Protein AF-A0A976Q326-F1 (afdb_monomer_lite)

Radius of gyration: 17.21 Å; chains: 1; bounding box: 44×24×41 Å

pLDDT: mean 93.47, std 3.51, range [69.62, 96.81]

Sequence (88 aa):
MAIHRTDVDVWDVINAAATKPFGFLPLCPGPGLGGHCIPIDPFYLVWQARAVGCDTRFVELEGEINRSMPGYVVRRVGEARNDDGKSL

Structure (mmCIF, N/CA/C/O backbone):
data_AF-A0A976Q326-F1
#
_entry.id   AF-A0A976Q326-F1
#
loop_
_atom_site.group_PDB
_atom_site.id
_atom_site.type_symbol
_atom_site.label_atom_id
_atom_site.label_alt_id
_atom_site.label_comp_id
_atom_site.label_asym_id
_atom_site.label_entity_id
_atom_site.label_seq_id
_atom_site.pdbx_PDB_ins_code
_atom_site.Cartn_x
_atom_site.Cartn_y
_atom_site.Cartn_z
_atom_site.occupancy
_atom_site.B_iso_or_equiv
_atom_site.auth_seq_id
_atom_site.auth_comp_id
_atom_site.auth_asym_id
_atom_site.auth_atom_id
_atom_site.pdbx_PDB_model_num
ATOM 1 N N . MET A 1 1 ? -6.267 -3.345 3.206 1.00 84.06 1 MET A N 1
ATOM 2 C CA . MET A 1 1 ? -7.574 -3.839 2.704 1.00 84.06 1 MET A CA 1
ATOM 3 C C . MET A 1 1 ? -7.913 -5.237 3.216 1.00 84.06 1 MET A C 1
ATOM 5 O O . MET A 1 1 ? -8.902 -5.361 3.921 1.00 84.06 1 MET A O 1
ATOM 9 N N . ALA A 1 2 ? -7.121 -6.274 2.915 1.00 90.25 2 ALA A N 1
ATOM 10 C CA . ALA A 1 2 ? -7.450 -7.661 3.282 1.00 90.25 2 ALA A CA 1
ATOM 11 C C . ALA A 1 2 ? -7.631 -7.895 4.797 1.00 90.25 2 ALA A C 1
ATOM 13 O O . ALA A 1 2 ? -8.597 -8.538 5.194 1.00 90.25 2 ALA A O 1
ATOM 14 N N . ILE A 1 3 ? -6.764 -7.305 5.629 1.00 91.06 3 ILE A N 1
ATOM 15 C CA . ILE A 1 3 ? -6.789 -7.461 7.096 1.00 91.06 3 ILE A CA 1
ATOM 16 C C . ILE A 1 3 ? -8.111 -6.987 7.726 1.00 91.06 3 ILE A C 1
ATOM 18 O O . ILE A 1 3 ? -8.558 -7.565 8.705 1.00 91.06 3 ILE A O 1
ATOM 22 N N . HIS A 1 4 ? -8.821 -6.026 7.124 1.00 91.00 4 HIS A N 1
ATOM 23 C CA . HIS A 1 4 ? -10.128 -5.588 7.641 1.00 91.00 4 HIS A CA 1
ATOM 24 C C . HIS A 1 4 ? -11.232 -6.650 7.536 1.00 91.00 4 HIS A C 1
ATOM 26 O O . HIS A 1 4 ? -12.317 -6.450 8.068 1.00 91.00 4 HIS A O 1
ATOM 32 N N . ARG A 1 5 ? -10.989 -7.752 6.819 1.00 91.31 5 ARG A N 1
ATOM 33 C CA . ARG A 1 5 ? -11.904 -8.900 6.724 1.00 91.31 5 ARG A CA 1
ATOM 34 C C . ARG A 1 5 ? -11.564 -9.994 7.743 1.00 91.31 5 ARG A C 1
ATOM 36 O O . ARG A 1 5 ? -12.097 -11.093 7.649 1.00 91.31 5 ARG A O 1
ATOM 43 N N . THR A 1 6 ? -10.637 -9.713 8.652 1.00 94.56 6 THR A N 1
ATOM 44 C CA . THR A 1 6 ? -10.112 -10.635 9.662 1.00 94.56 6 THR A CA 1
ATOM 45 C C . THR A 1 6 ? -10.113 -9.955 11.028 1.00 94.56 6 THR A C 1
ATOM 47 O O . THR A 1 6 ? -10.228 -8.735 11.098 1.00 94.56 6 THR A O 1
ATOM 50 N N . ASP A 1 7 ? -9.932 -10.730 12.093 1.00 94.00 7 ASP A N 1
ATOM 51 C CA . ASP A 1 7 ? -9.841 -10.237 13.477 1.00 94.00 7 ASP A CA 1
ATOM 52 C C . ASP A 1 7 ? -8.393 -9.883 13.884 1.00 94.00 7 ASP A C 1
ATOM 54 O O . ASP A 1 7 ? -7.943 -10.160 14.989 1.00 94.00 7 ASP A O 1
ATOM 58 N N . VAL A 1 8 ? -7.604 -9.353 12.944 1.00 95.38 8 VAL A N 1
ATOM 59 C CA . VAL A 1 8 ? -6.168 -9.083 13.130 1.00 95.38 8 VAL A CA 1
ATOM 60 C C . VAL A 1 8 ? -5.909 -7.581 13.092 1.00 95.38 8 VAL A C 1
ATOM 62 O O . VAL A 1 8 ? -6.386 -6.896 12.186 1.00 95.38 8 VAL A O 1
ATOM 65 N N . ASP A 1 9 ? -5.092 -7.077 14.021 1.00 94.44 9 ASP A N 1
ATOM 66 C CA . ASP A 1 9 ? -4.586 -5.704 13.969 1.00 94.44 9 ASP A CA 1
ATOM 67 C C . ASP A 1 9 ? -3.328 -5.617 13.090 1.00 94.44 9 ASP A C 1
ATOM 69 O O . ASP A 1 9 ? -2.308 -6.266 13.329 1.00 94.44 9 ASP A O 1
ATOM 73 N N . VAL A 1 10 ? -3.392 -4.779 12.053 1.00 94.69 10 VAL A N 1
ATOM 74 C CA . VAL A 1 10 ? -2.262 -4.517 11.154 1.00 94.69 10 VAL A CA 1
ATOM 75 C C . VAL A 1 10 ? -1.073 -3.890 11.884 1.00 94.69 10 VAL A C 1
ATOM 77 O O . VAL A 1 10 ? 0.070 -4.150 11.507 1.00 94.69 10 VAL A O 1
ATOM 80 N N . TRP A 1 11 ? -1.314 -3.092 12.925 1.00 94.94 11 TRP A N 1
ATOM 81 C CA . TRP A 1 11 ? -0.251 -2.430 13.677 1.00 94.94 11 TRP A CA 1
ATOM 82 C C . TRP A 1 11 ? 0.563 -3.433 14.484 1.00 94.94 11 TRP A C 1
ATOM 84 O O . TRP A 1 11 ? 1.791 -3.396 14.429 1.00 94.94 11 TRP A O 1
ATOM 94 N N . ASP A 1 12 ? -0.099 -4.386 15.137 1.00 95.56 12 ASP A N 1
ATOM 95 C CA . ASP A 1 12 ? 0.571 -5.470 15.857 1.00 95.56 12 ASP A CA 1
ATOM 96 C C . ASP A 1 12 ? 1.399 -6.345 14.916 1.00 95.56 12 ASP A C 1
ATOM 98 O O . ASP A 1 12 ? 2.542 -6.681 15.227 1.00 95.56 12 ASP A O 1
ATOM 102 N N . VAL A 1 13 ? 0.873 -6.652 13.725 1.00 94.81 13 VAL A N 1
ATOM 103 C CA . VAL A 1 13 ? 1.608 -7.405 12.696 1.00 94.81 13 VAL A CA 1
ATOM 104 C C . VAL A 1 13 ? 2.881 -6.667 12.275 1.00 94.81 13 VAL A C 1
ATOM 106 O O . VAL A 1 13 ? 3.949 -7.280 12.204 1.00 94.81 13 VAL A O 1
ATOM 109 N N . ILE A 1 14 ? 2.793 -5.359 12.010 1.00 95.38 14 ILE A N 1
ATOM 110 C CA . ILE A 1 14 ? 3.948 -4.538 11.618 1.00 95.38 14 ILE A CA 1
ATOM 111 C C . ILE A 1 14 ? 4.957 -4.446 12.761 1.00 95.38 14 ILE A C 1
ATOM 113 O O . ILE A 1 14 ? 6.147 -4.648 12.528 1.00 95.38 14 ILE A O 1
ATOM 117 N N . ASN A 1 15 ? 4.497 -4.192 13.987 1.00 95.25 15 ASN A N 1
ATOM 118 C CA . ASN A 1 15 ? 5.353 -4.079 15.166 1.00 95.25 15 ASN A CA 1
ATOM 119 C C . ASN A 1 15 ? 6.088 -5.394 15.446 1.00 95.25 15 ASN A C 1
ATOM 121 O O . ASN A 1 15 ? 7.301 -5.392 15.649 1.00 95.25 15 ASN A O 1
ATOM 125 N N . ALA A 1 16 ? 5.384 -6.526 15.386 1.00 95.62 16 ALA A N 1
ATOM 126 C CA . ALA A 1 16 ? 5.985 -7.844 15.538 1.00 95.62 16 ALA A CA 1
ATOM 127 C C . ALA A 1 16 ? 7.003 -8.129 14.425 1.00 95.62 16 ALA A C 1
ATOM 129 O O . ALA A 1 16 ? 8.114 -8.579 14.707 1.00 95.62 16 ALA A O 1
ATOM 130 N N . ALA A 1 17 ? 6.674 -7.830 13.165 1.00 95.62 17 ALA A N 1
ATOM 131 C CA . ALA A 1 17 ? 7.596 -8.012 12.046 1.00 95.62 17 ALA A CA 1
ATOM 132 C C . ALA A 1 17 ? 8.841 -7.109 12.147 1.00 95.62 17 ALA A C 1
ATOM 134 O O . ALA A 1 17 ? 9.940 -7.556 11.811 1.00 95.62 17 ALA A O 1
ATOM 135 N N . ALA A 1 18 ? 8.691 -5.890 12.676 1.00 95.69 18 ALA A N 1
ATOM 136 C CA . ALA A 1 18 ? 9.773 -4.929 12.892 1.00 95.69 18 ALA A CA 1
ATOM 137 C C . ALA A 1 18 ? 10.802 -5.363 13.944 1.00 95.69 18 ALA A C 1
ATOM 139 O O . ALA A 1 18 ? 11.909 -4.833 13.961 1.00 95.69 18 ALA A O 1
ATOM 140 N N . THR A 1 19 ? 10.491 -6.358 14.781 1.00 95.88 19 THR A N 1
ATOM 141 C CA . THR A 1 19 ? 11.468 -6.933 15.725 1.00 95.88 19 THR A CA 1
ATOM 142 C C . THR A 1 19 ? 12.571 -7.747 15.047 1.00 95.88 19 THR A C 1
ATOM 144 O O . THR A 1 19 ? 13.587 -8.054 15.675 1.00 95.88 19 THR A O 1
ATOM 147 N N . LYS A 1 20 ? 12.404 -8.115 13.770 1.00 95.12 20 LYS A N 1
ATOM 148 C CA . LYS A 1 20 ? 13.419 -8.876 13.040 1.00 95.12 20 LYS A CA 1
ATOM 149 C C . LYS A 1 20 ? 14.650 -7.999 12.789 1.00 95.12 20 LYS A C 1
ATOM 151 O O . LYS A 1 20 ? 14.512 -6.922 12.214 1.00 95.12 20 LYS A O 1
ATOM 156 N N . PRO A 1 21 ? 15.868 -8.477 13.103 1.00 91.12 21 PRO A N 1
ATOM 157 C CA . PRO A 1 21 ? 17.085 -7.691 12.903 1.00 91.12 21 PRO A CA 1
ATOM 158 C C . PRO A 1 21 ? 17.494 -7.555 11.425 1.00 91.12 21 PRO A C 1
ATOM 160 O O . PRO A 1 21 ? 18.514 -6.941 11.124 1.00 91.12 21 PRO A O 1
ATOM 163 N N . PHE A 1 22 ? 16.742 -8.147 10.492 1.00 93.06 22 PHE A N 1
ATOM 164 C CA . PHE A 1 22 ? 17.016 -8.117 9.059 1.00 93.06 22 PHE A CA 1
ATOM 165 C C . PHE A 1 22 ? 15.739 -8.321 8.240 1.00 93.06 22 PHE A C 1
ATOM 167 O O . PHE A 1 22 ? 14.750 -8.883 8.714 1.00 93.06 22 PHE A O 1
ATOM 174 N N . GLY A 1 23 ? 15.796 -7.926 6.966 1.00 90.25 23 GLY A N 1
ATOM 175 C CA . GLY A 1 23 ? 14.803 -8.306 5.958 1.00 90.25 23 GLY A CA 1
ATOM 176 C C . GLY A 1 23 ? 13.417 -7.683 6.130 1.00 90.25 23 GLY A C 1
ATOM 177 O O . GLY A 1 23 ? 12.487 -8.105 5.449 1.00 90.25 23 GLY A O 1
ATOM 178 N N . PHE A 1 24 ? 13.263 -6.697 7.015 1.00 94.62 24 PHE A N 1
ATOM 179 C CA . PHE A 1 24 ? 12.010 -5.976 7.190 1.00 94.62 24 PHE A CA 1
ATOM 180 C C . PHE A 1 24 ? 12.272 -4.489 7.422 1.00 94.62 24 PHE A C 1
ATOM 182 O O . PHE A 1 24 ? 12.921 -4.104 8.391 1.00 94.62 24 PHE A O 1
ATOM 189 N N . LEU A 1 25 ? 11.752 -3.660 6.520 1.00 93.56 25 LEU A N 1
ATOM 190 C CA . LEU A 1 25 ? 11.667 -2.216 6.697 1.00 93.56 25 LEU A CA 1
ATOM 191 C C . LEU A 1 25 ? 10.198 -1.888 7.000 1.00 93.56 25 LEU A C 1
ATOM 193 O O . LEU A 1 25 ? 9.353 -2.149 6.139 1.00 93.56 25 LEU A O 1
ATOM 197 N N . PRO A 1 26 ? 9.861 -1.360 8.189 1.00 90.81 26 PRO A N 1
ATOM 198 C CA . PRO A 1 26 ? 8.478 -1.052 8.524 1.00 90.81 26 PRO A CA 1
ATOM 199 C C . PRO A 1 26 ? 7.938 0.065 7.624 1.00 90.81 26 PRO A C 1
ATOM 201 O O . PRO A 1 26 ? 8.456 1.180 7.610 1.00 90.81 26 PRO A O 1
ATOM 204 N N . LEU A 1 27 ? 6.869 -0.248 6.891 1.00 90.62 27 LEU A N 1
ATOM 205 C CA . LEU A 1 27 ? 6.071 0.701 6.120 1.00 90.62 27 LEU A CA 1
ATOM 206 C C . LEU A 1 27 ? 4.653 0.703 6.690 1.00 90.62 27 LEU A C 1
ATOM 208 O O . LEU A 1 27 ? 4.004 -0.341 6.768 1.00 90.62 27 LEU A O 1
ATOM 212 N N . CYS A 1 28 ? 4.180 1.875 7.104 1.00 92.06 28 CYS A N 1
ATOM 213 C CA . CYS A 1 28 ? 2.873 2.011 7.732 1.00 92.06 28 CYS A CA 1
ATOM 214 C C . CYS A 1 28 ? 1.770 2.196 6.677 1.00 92.06 28 CYS A C 1
ATOM 216 O O . CYS A 1 28 ? 1.947 2.990 5.748 1.00 92.06 28 CYS A O 1
ATOM 218 N N . PRO A 1 29 ? 0.617 1.515 6.813 1.00 93.69 29 PRO A N 1
ATOM 219 C CA . PRO A 1 29 ? -0.516 1.719 5.924 1.00 93.69 29 PRO A CA 1
ATOM 220 C C . PRO A 1 29 ? -1.056 3.145 6.064 1.00 93.69 29 PRO A C 1
ATOM 222 O O . PRO A 1 29 ? -1.079 3.722 7.150 1.00 93.69 29 PRO A O 1
ATOM 225 N N . GLY A 1 30 ? -1.537 3.699 4.955 1.00 92.81 30 GLY A N 1
ATOM 226 C CA . GLY A 1 30 ? -2.078 5.052 4.897 1.00 92.81 30 GLY A CA 1
ATOM 227 C C . GLY A 1 30 ? -3.170 5.196 3.838 1.00 92.81 30 GLY A C 1
ATOM 228 O O . GLY A 1 30 ? -3.529 4.218 3.177 1.00 92.81 30 GLY A O 1
ATOM 229 N N . PRO A 1 31 ? -3.712 6.412 3.655 1.00 93.75 31 PRO A N 1
ATOM 230 C CA . PRO A 1 31 ? -4.786 6.671 2.699 1.00 93.75 31 PRO A CA 1
ATOM 231 C C . PRO A 1 31 ? -4.339 6.636 1.236 1.00 93.75 31 PRO A C 1
ATOM 233 O O . PRO A 1 31 ? -5.176 6.732 0.349 1.00 93.75 31 PRO A O 1
ATOM 236 N N . GLY A 1 32 ? -3.045 6.498 0.970 1.00 91.69 32 GLY A N 1
ATOM 237 C CA . GLY A 1 32 ? -2.466 6.479 -0.364 1.00 91.69 32 GLY A CA 1
ATOM 238 C C . GLY A 1 32 ? -1.081 7.111 -0.353 1.00 91.69 32 GLY A C 1
ATOM 239 O O . GLY A 1 32 ? -0.522 7.395 0.708 1.00 91.69 32 GLY A O 1
ATOM 240 N N . LEU A 1 33 ? -0.541 7.337 -1.546 1.00 91.62 33 LEU A N 1
ATOM 241 C CA . LEU A 1 33 ? 0.752 7.987 -1.733 1.00 91.62 33 LEU A CA 1
ATOM 242 C C . LEU A 1 33 ? 0.592 9.508 -1.818 1.00 91.62 33 LEU A C 1
ATOM 244 O O . LEU A 1 33 ? -0.332 10.010 -2.456 1.00 91.62 33 LEU A O 1
ATOM 248 N N . GLY A 1 34 ? 1.528 10.230 -1.205 1.00 88.88 34 GLY A N 1
ATOM 249 C CA . GLY A 1 34 ? 1.700 11.674 -1.362 1.00 88.88 34 GLY A CA 1
ATOM 250 C C . GLY A 1 34 ? 3.065 12.018 -1.963 1.00 88.88 34 GLY A C 1
ATOM 251 O O . GLY A 1 34 ? 3.895 11.138 -2.196 1.00 88.88 34 GLY A O 1
ATOM 252 N N . GLY A 1 35 ? 3.310 13.313 -2.184 1.00 90.94 35 GLY A N 1
ATOM 253 C CA . GLY A 1 35 ? 4.557 13.803 -2.782 1.00 90.94 35 GLY A CA 1
ATOM 254 C C . GLY A 1 35 ? 4.698 13.455 -4.269 1.00 90.94 35 GLY A C 1
ATOM 255 O O . GLY A 1 35 ? 3.781 12.911 -4.878 1.00 90.94 35 GLY A O 1
ATOM 256 N N . HIS A 1 36 ? 5.842 13.797 -4.868 1.00 89.31 36 HIS A N 1
ATOM 257 C CA . HIS A 1 36 ? 6.081 13.575 -6.301 1.00 89.31 36 HIS A CA 1
ATOM 258 C C . HIS A 1 36 ? 6.932 12.331 -6.591 1.00 89.31 36 HIS A C 1
ATOM 260 O O . HIS A 1 36 ? 6.711 11.687 -7.610 1.00 89.31 36 HIS A O 1
ATOM 266 N N . CYS A 1 37 ? 7.861 11.959 -5.702 1.00 89.44 37 CYS A N 1
ATOM 267 C CA . CYS A 1 37 ? 8.856 10.929 -6.011 1.00 89.44 37 CYS A CA 1
ATOM 268 C C . CYS A 1 37 ? 8.216 9.561 -6.280 1.00 89.44 37 CYS A C 1
ATOM 270 O O . CYS A 1 37 ? 8.438 8.954 -7.317 1.00 89.44 37 CYS A O 1
ATOM 272 N N . ILE A 1 38 ? 7.359 9.081 -5.373 1.00 90.50 38 ILE A N 1
ATOM 273 C CA . ILE A 1 38 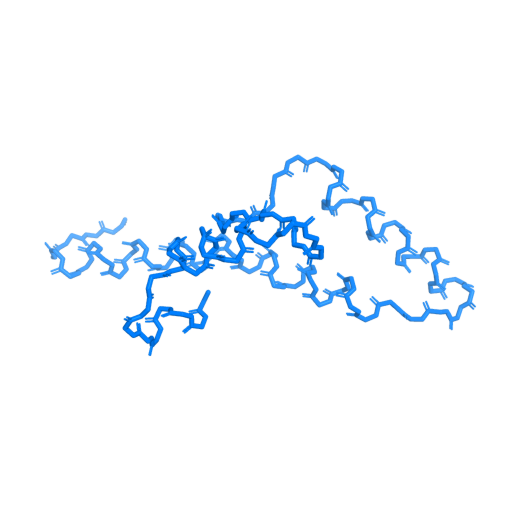? 6.753 7.742 -5.494 1.00 90.50 38 ILE A CA 1
ATOM 274 C C . ILE A 1 38 ? 5.697 7.682 -6.615 1.00 90.50 38 ILE A C 1
ATOM 276 O O . ILE A 1 38 ? 5.659 6.689 -7.340 1.00 90.50 38 ILE A O 1
ATOM 280 N N . PRO A 1 39 ? 4.848 8.709 -6.822 1.00 88.56 39 PRO A N 1
ATOM 281 C CA . PRO A 1 39 ? 3.861 8.659 -7.901 1.00 88.56 39 PRO A CA 1
ATOM 282 C C . PRO A 1 39 ? 4.421 8.872 -9.312 1.00 88.56 39 PRO A C 1
ATOM 284 O O . PRO A 1 39 ? 3.720 8.544 -10.269 1.00 88.56 39 PRO A O 1
ATOM 287 N N . ILE A 1 40 ? 5.627 9.437 -9.462 1.00 91.94 40 ILE A N 1
ATOM 288 C CA . ILE A 1 40 ? 6.197 9.807 -10.770 1.00 91.94 40 ILE A CA 1
ATOM 289 C C . ILE A 1 40 ? 7.404 8.940 -11.120 1.00 91.94 40 ILE A C 1
ATOM 291 O O . ILE A 1 40 ? 7.411 8.312 -12.180 1.00 91.94 40 ILE A O 1
ATOM 295 N N . ASP A 1 41 ? 8.406 8.873 -10.245 1.00 94.69 41 ASP A N 1
ATOM 296 C CA . ASP A 1 41 ? 9.721 8.328 -10.593 1.00 94.69 41 ASP A CA 1
ATOM 297 C C . ASP A 1 41 ? 9.658 6.840 -11.000 1.00 94.69 41 ASP A C 1
ATOM 299 O O . ASP A 1 41 ? 10.218 6.485 -12.042 1.00 94.69 41 ASP A O 1
ATOM 303 N N . PRO A 1 42 ? 8.917 5.954 -10.296 1.00 94.00 42 PRO A N 1
ATOM 304 C CA . PRO A 1 42 ? 8.760 4.565 -10.725 1.00 94.00 42 PRO A CA 1
ATOM 305 C C . PRO A 1 42 ? 8.069 4.436 -12.087 1.00 94.00 42 PRO A C 1
ATOM 307 O O . PRO A 1 42 ? 8.441 3.579 -12.883 1.00 94.00 42 PRO A O 1
ATOM 310 N N . PHE A 1 43 ? 7.094 5.298 -12.393 1.00 93.94 43 PHE A N 1
ATOM 311 C CA . PHE A 1 43 ? 6.376 5.256 -13.673 1.00 93.94 43 PHE A CA 1
ATOM 312 C C . PHE A 1 43 ? 7.206 5.793 -14.831 1.00 93.94 43 PHE A C 1
ATOM 314 O O . PHE A 1 43 ? 7.061 5.318 -15.957 1.00 93.94 43 PHE A O 1
ATOM 321 N N . TYR A 1 44 ? 8.105 6.735 -14.561 1.00 94.88 44 TYR A N 1
ATOM 322 C CA . TYR A 1 44 ? 9.103 7.146 -15.537 1.00 94.88 44 TYR A CA 1
ATOM 323 C C . TYR A 1 44 ? 10.013 5.968 -15.920 1.00 94.88 44 TYR A C 1
ATOM 325 O O . TYR A 1 44 ? 10.237 5.713 -17.104 1.00 94.88 44 TYR A O 1
ATOM 333 N N . LEU A 1 45 ? 10.459 5.181 -14.935 1.00 94.56 45 LEU A N 1
ATOM 334 C CA . LEU A 1 45 ? 11.248 3.974 -15.191 1.00 94.56 45 LEU A CA 1
ATOM 335 C C . LEU A 1 45 ? 10.443 2.884 -15.908 1.00 94.56 45 LEU A C 1
ATOM 337 O O . LEU A 1 45 ? 10.980 2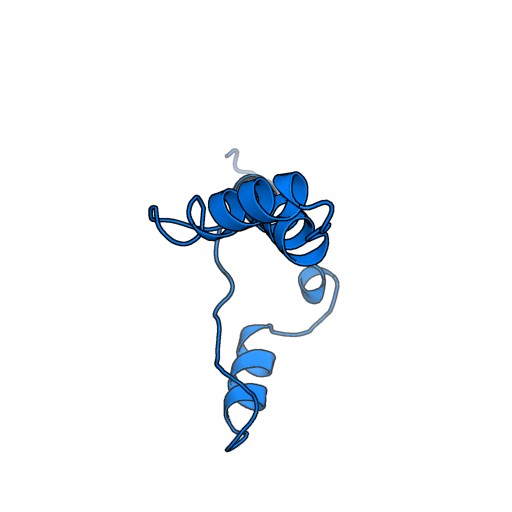.239 -16.803 1.00 94.56 45 LEU A O 1
ATOM 341 N N . VAL A 1 46 ? 9.159 2.705 -15.578 1.00 95.38 46 VAL A N 1
ATOM 342 C CA . VAL A 1 46 ? 8.247 1.804 -16.314 1.00 95.38 46 VAL A CA 1
ATOM 343 C C . VAL A 1 46 ? 8.181 2.202 -17.789 1.00 95.38 46 VAL A C 1
ATOM 345 O O . VAL A 1 46 ? 8.322 1.356 -18.671 1.00 95.38 46 VAL A O 1
ATOM 348 N N . TRP A 1 47 ? 7.996 3.495 -18.072 1.00 95.38 47 TRP A N 1
ATOM 349 C CA . TRP A 1 47 ? 7.971 4.017 -19.437 1.00 95.38 47 TRP A CA 1
ATOM 350 C C . TRP A 1 47 ? 9.290 3.748 -20.173 1.00 95.38 47 TRP A C 1
ATOM 352 O O . TRP A 1 47 ? 9.272 3.252 -21.301 1.00 95.38 47 TRP A O 1
ATOM 362 N N . GLN A 1 48 ? 10.426 3.999 -19.519 1.00 96.50 48 GLN A N 1
ATOM 363 C CA . GLN A 1 48 ? 11.742 3.738 -20.099 1.00 96.50 48 GLN A CA 1
ATOM 364 C C . GLN A 1 48 ? 11.979 2.237 -20.344 1.00 96.50 48 GLN A C 1
ATOM 366 O O . GLN A 1 48 ? 12.501 1.860 -21.391 1.00 96.50 48 GLN A O 1
ATOM 371 N N . ALA A 1 49 ? 11.570 1.371 -19.414 1.00 96.25 49 ALA A N 1
ATOM 372 C CA . ALA A 1 49 ? 11.702 -0.080 -19.531 1.00 96.25 49 ALA A CA 1
ATOM 373 C C . ALA A 1 49 ? 10.880 -0.634 -20.706 1.00 96.25 49 ALA A C 1
ATOM 375 O O . ALA A 1 49 ? 11.381 -1.443 -21.490 1.00 96.25 49 ALA A O 1
ATOM 376 N N . ARG A 1 50 ? 9.657 -0.128 -20.906 1.00 95.75 50 ARG A N 1
ATOM 377 C CA . ARG A 1 50 ? 8.816 -0.500 -22.054 1.00 95.75 50 ARG A CA 1
ATOM 378 C C . ARG A 1 50 ? 9.468 -0.152 -23.393 1.00 95.75 50 ARG A C 1
ATOM 380 O O . ARG A 1 50 ? 9.342 -0.921 -24.341 1.00 95.75 50 ARG A O 1
ATOM 387 N N . ALA A 1 51 ? 10.209 0.956 -23.475 1.00 96.00 51 ALA A N 1
ATOM 388 C CA . ALA A 1 51 ? 10.916 1.348 -24.698 1.00 96.00 51 ALA A CA 1
ATOM 389 C C . ALA A 1 51 ? 12.004 0.341 -25.124 1.00 96.00 51 ALA A C 1
ATOM 391 O O . ALA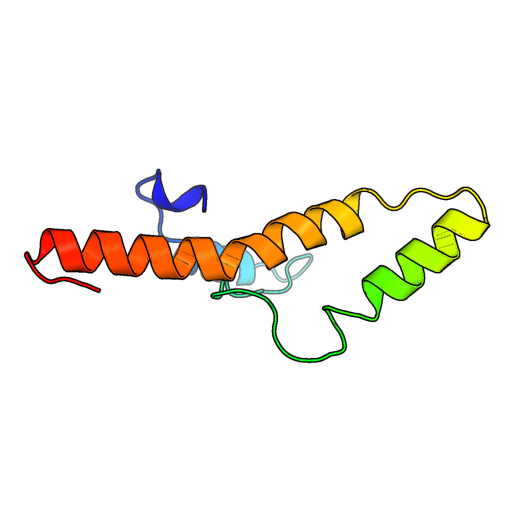 A 1 51 ? 12.357 0.287 -26.300 1.00 96.00 51 ALA A O 1
ATOM 392 N N . VAL A 1 52 ? 12.506 -0.476 -24.191 1.00 96.81 52 VAL A N 1
ATOM 393 C CA . VAL A 1 52 ? 13.470 -1.558 -24.458 1.00 96.81 52 VAL A CA 1
ATOM 394 C C . VAL A 1 52 ? 12.837 -2.954 -24.391 1.00 96.81 52 VAL A C 1
ATOM 396 O O . VAL A 1 52 ? 13.550 -3.952 -24.331 1.00 96.81 52 VAL A O 1
ATOM 399 N N . GLY A 1 53 ? 11.502 -3.042 -24.406 1.00 95.88 53 GLY A N 1
ATOM 400 C CA . GLY A 1 53 ? 10.768 -4.311 -24.385 1.00 95.88 53 GLY A CA 1
ATOM 401 C C . GLY A 1 53 ? 10.773 -5.027 -23.030 1.00 95.88 53 GLY A C 1
ATOM 402 O O . GLY A 1 53 ? 10.585 -6.240 -22.987 1.00 95.88 53 GLY A O 1
ATOM 403 N N . CYS A 1 54 ? 11.011 -4.305 -21.930 1.00 96.06 54 CYS A N 1
ATOM 404 C CA . CYS A 1 54 ? 10.976 -4.844 -20.574 1.00 96.06 54 CYS A CA 1
ATOM 405 C C . CYS A 1 54 ? 9.698 -4.407 -19.844 1.00 96.06 54 CYS A C 1
ATOM 407 O O . CYS A 1 54 ? 9.515 -3.228 -19.531 1.00 96.06 54 CYS A O 1
ATOM 409 N N . ASP A 1 55 ? 8.830 -5.370 -19.536 1.00 93.19 55 ASP A N 1
ATOM 410 C CA . ASP A 1 55 ? 7.605 -5.122 -18.777 1.00 93.19 55 ASP A CA 1
ATOM 411 C C . ASP A 1 55 ? 7.864 -5.112 -17.266 1.00 93.19 55 ASP A C 1
ATOM 413 O O . ASP A 1 55 ? 8.503 -6.002 -16.704 1.00 93.19 55 ASP A O 1
ATOM 417 N N . THR A 1 56 ? 7.291 -4.128 -16.571 1.00 94.75 56 THR A N 1
ATOM 418 C CA . THR A 1 56 ? 7.486 -3.890 -15.128 1.00 94.75 56 THR A CA 1
ATOM 419 C C . THR A 1 56 ? 6.168 -4.023 -14.360 1.00 94.75 56 THR A C 1
ATOM 421 O O . THR A 1 56 ? 5.769 -3.159 -13.580 1.00 94.75 56 THR A O 1
ATOM 424 N N . ARG A 1 57 ? 5.499 -5.168 -14.548 1.00 94.19 57 ARG A N 1
ATOM 425 C CA . ARG A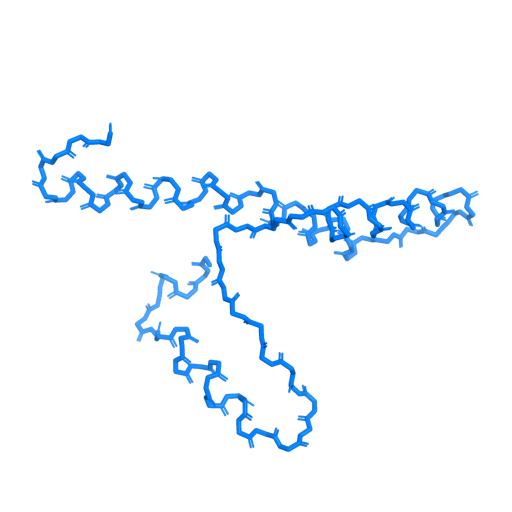 1 57 ? 4.155 -5.473 -14.012 1.00 94.19 57 ARG A CA 1
ATOM 426 C C . ARG A 1 57 ? 3.991 -5.216 -12.511 1.00 94.19 57 ARG A C 1
ATOM 428 O O . ARG A 1 57 ? 2.911 -4.840 -12.072 1.00 94.19 57 ARG A O 1
ATOM 435 N N . PHE A 1 58 ? 5.043 -5.434 -11.720 1.00 95.44 58 PHE A N 1
ATOM 436 C CA . PHE A 1 58 ? 4.997 -5.212 -10.274 1.00 95.44 58 PHE A CA 1
ATOM 437 C C . PHE A 1 58 ? 4.785 -3.731 -9.928 1.00 95.44 58 PHE A C 1
ATOM 439 O O . PHE A 1 58 ? 3.921 -3.407 -9.121 1.00 95.44 58 PHE A O 1
ATOM 446 N N . VAL A 1 59 ? 5.518 -2.829 -10.588 1.00 94.50 59 VAL A N 1
ATOM 447 C CA . VAL A 1 59 ? 5.409 -1.378 -10.359 1.00 94.50 59 VAL A CA 1
ATOM 448 C C . VAL A 1 59 ? 4.044 -0.859 -10.813 1.00 94.50 59 VAL A C 1
ATOM 450 O O . VAL A 1 59 ? 3.439 -0.008 -10.163 1.00 94.50 59 VAL A O 1
ATOM 453 N N . GLU A 1 60 ? 3.529 -1.398 -11.915 1.00 93.38 60 GLU A N 1
ATOM 454 C CA . GLU A 1 60 ? 2.204 -1.051 -12.431 1.00 93.38 60 GLU A CA 1
ATOM 455 C C . GLU A 1 60 ? 1.089 -1.469 -11.466 1.00 93.38 60 GLU A C 1
ATOM 457 O O . GLU A 1 60 ? 0.205 -0.661 -11.173 1.00 93.38 60 GLU A O 1
ATOM 462 N N . LEU A 1 61 ? 1.176 -2.688 -10.923 1.00 95.19 61 LEU A N 1
ATOM 463 C CA . LEU A 1 61 ? 0.231 -3.214 -9.940 1.00 95.19 61 LEU A CA 1
ATOM 464 C C . LEU A 1 61 ? 0.267 -2.420 -8.629 1.00 95.19 61 LEU A C 1
ATOM 466 O O . LEU A 1 61 ? -0.780 -2.017 -8.125 1.00 95.19 61 LEU A O 1
ATOM 470 N N . GLU A 1 62 ? 1.462 -2.146 -8.099 1.00 94.06 62 GLU A N 1
ATOM 471 C CA . GLU A 1 62 ? 1.646 -1.249 -6.950 1.00 94.06 62 GLU A CA 1
ATOM 472 C C . GLU A 1 62 ? 0.985 0.111 -7.210 1.00 94.06 62 GLU A C 1
ATOM 474 O O . GLU A 1 62 ? 0.299 0.670 -6.353 1.00 94.06 62 GLU A O 1
ATOM 479 N N . GLY A 1 63 ? 1.121 0.623 -8.432 1.00 93.50 63 GLY A N 1
ATOM 480 C CA . GLY A 1 63 ? 0.434 1.813 -8.911 1.00 93.50 63 GLY A CA 1
ATOM 481 C C . GLY A 1 63 ? -1.075 1.782 -8.793 1.00 93.50 63 GLY A C 1
ATOM 482 O O . GLY A 1 63 ? -1.685 2.733 -8.305 1.00 93.50 63 GLY A O 1
ATOM 483 N N . GLU A 1 64 ? -1.684 0.721 -9.305 1.00 93.62 64 GLU A N 1
ATOM 484 C CA . GLU A 1 64 ? -3.131 0.528 -9.281 1.00 93.62 64 GLU A CA 1
ATOM 485 C C . GLU A 1 64 ? -3.650 0.454 -7.841 1.00 93.62 64 GLU A C 1
ATOM 487 O O . GLU A 1 64 ? -4.567 1.194 -7.469 1.00 93.62 64 GLU A O 1
ATOM 492 N N . ILE A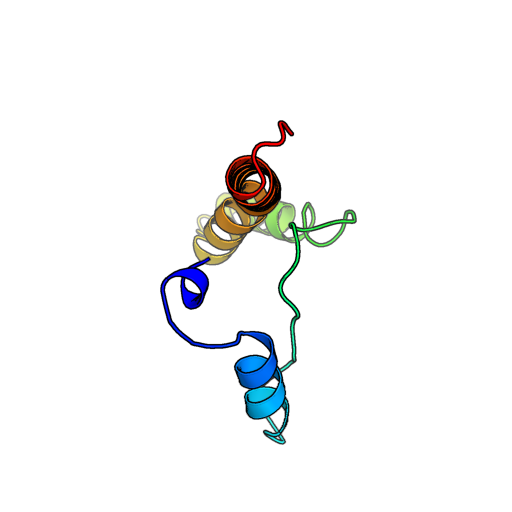 1 65 ? -2.997 -0.361 -7.007 1.00 94.44 65 ILE A N 1
ATOM 493 C CA . ILE A 1 65 ? -3.348 -0.524 -5.595 1.00 94.44 65 ILE A CA 1
ATOM 494 C C . ILE A 1 65 ? -3.279 0.830 -4.883 1.00 94.44 65 ILE A C 1
ATOM 496 O O . ILE A 1 65 ? -4.263 1.259 -4.277 1.00 94.44 65 ILE A O 1
ATOM 500 N N . ASN A 1 66 ? -2.162 1.548 -5.003 1.00 93.75 66 ASN A N 1
ATOM 501 C CA . ASN A 1 66 ? -1.965 2.816 -4.305 1.00 93.75 66 ASN A CA 1
ATOM 502 C C . ASN A 1 66 ? -2.911 3.927 -4.782 1.00 93.75 66 ASN A C 1
ATOM 504 O O . ASN A 1 66 ? -3.383 4.716 -3.962 1.00 93.75 66 ASN A O 1
ATOM 508 N N . ARG A 1 67 ? -3.246 3.976 -6.080 1.00 93.31 67 ARG A N 1
ATOM 509 C CA . ARG A 1 67 ? -4.240 4.929 -6.611 1.00 93.31 67 ARG A CA 1
ATOM 510 C C . ARG A 1 67 ? -5.659 4.636 -6.120 1.00 93.31 67 ARG A C 1
ATOM 512 O O . ARG A 1 67 ? -6.456 5.563 -6.011 1.00 93.31 67 ARG A O 1
ATOM 519 N N . SER A 1 68 ? -5.976 3.381 -5.799 1.00 95.12 68 SER A N 1
ATOM 520 C CA . SER A 1 68 ? -7.293 2.994 -5.272 1.00 95.12 68 SER A CA 1
ATOM 521 C C . SER A 1 68 ? -7.494 3.337 -3.785 1.00 95.12 68 SER A C 1
ATOM 523 O O . SER A 1 68 ? -8.632 3.458 -3.319 1.00 95.12 68 SER A O 1
ATOM 525 N N . MET A 1 69 ? -6.404 3.522 -3.029 1.00 96.00 69 MET A N 1
ATOM 526 C CA . MET A 1 69 ? -6.445 3.690 -1.573 1.00 96.00 69 MET A CA 1
ATOM 527 C C . MET A 1 69 ? -7.257 4.902 -1.082 1.00 96.00 69 MET A C 1
ATOM 529 O O . MET A 1 69 ? -8.026 4.717 -0.134 1.00 96.00 69 MET A O 1
ATOM 533 N N . PRO A 1 70 ? -7.194 6.099 -1.704 1.00 96.12 70 PRO A N 1
ATOM 534 C CA . PRO A 1 70 ? -7.974 7.240 -1.226 1.00 96.12 70 PRO A CA 1
ATOM 535 C C . PRO A 1 70 ? -9.481 6.977 -1.285 1.00 96.12 70 PRO A C 1
ATOM 537 O O . PRO A 1 70 ? -10.193 7.194 -0.305 1.00 96.12 70 PRO A O 1
ATOM 540 N N . GLY A 1 71 ? -9.962 6.424 -2.404 1.00 96.25 71 GLY A N 1
ATOM 541 C CA . GLY A 1 71 ? -11.368 6.050 -2.568 1.00 96.25 71 GLY A CA 1
ATOM 542 C C . GLY A 1 71 ? -11.795 4.958 -1.586 1.00 96.25 71 GLY A C 1
ATOM 543 O O . GLY A 1 71 ? -12.884 5.021 -1.015 1.00 96.25 71 GLY A O 1
ATOM 544 N N . TYR A 1 72 ? -10.912 3.991 -1.322 1.00 95.88 72 TYR A N 1
ATOM 545 C CA . TYR A 1 72 ? -11.138 2.980 -0.293 1.00 95.88 72 TYR A CA 1
ATOM 546 C C . TYR A 1 72 ? -11.318 3.601 1.099 1.00 95.88 72 TYR A C 1
ATOM 548 O O . TYR A 1 72 ? -12.262 3.240 1.803 1.00 95.88 72 TYR A O 1
ATOM 556 N N . VAL A 1 73 ? -10.447 4.533 1.497 1.00 95.62 73 VAL A N 1
ATOM 557 C CA . VAL A 1 73 ? -10.531 5.181 2.813 1.00 95.62 73 VAL A CA 1
ATOM 558 C C . VAL A 1 73 ? -11.786 6.040 2.931 1.00 95.62 73 VAL A C 1
ATOM 560 O O . VAL A 1 73 ? -12.495 5.907 3.923 1.00 95.62 73 VAL A O 1
ATOM 563 N N . VAL A 1 74 ? -12.123 6.845 1.918 1.00 96.50 74 VAL A N 1
ATOM 564 C CA . VAL A 1 74 ? -13.358 7.653 1.924 1.00 96.50 74 VAL A CA 1
ATOM 565 C C . VAL A 1 74 ? -14.591 6.769 2.108 1.00 96.50 74 VAL A C 1
ATOM 567 O O . VAL A 1 74 ? -15.412 7.035 2.984 1.00 96.50 74 VAL A O 1
ATOM 570 N N . ARG A 1 75 ? -14.691 5.670 1.349 1.00 95.69 75 ARG A N 1
ATOM 571 C CA . ARG A 1 75 ? -15.800 4.717 1.486 1.00 95.69 75 ARG A CA 1
ATOM 572 C C . ARG A 1 75 ? -15.889 4.144 2.902 1.00 95.69 75 ARG A C 1
ATOM 574 O O . ARG A 1 75 ? -16.974 4.098 3.467 1.00 95.69 75 ARG A O 1
ATOM 581 N N . ARG A 1 76 ? -14.758 3.739 3.488 1.00 94.50 76 ARG A N 1
ATOM 582 C CA . ARG A 1 76 ? -14.699 3.178 4.850 1.00 94.50 76 ARG A CA 1
ATOM 583 C C . ARG A 1 76 ? -15.148 4.171 5.914 1.00 94.50 76 ARG A C 1
ATOM 585 O O . ARG A 1 76 ? -15.850 3.788 6.843 1.00 94.50 76 ARG A O 1
ATOM 592 N N . VAL A 1 77 ? -14.737 5.431 5.790 1.00 95.31 77 VAL A N 1
ATOM 593 C CA . VAL A 1 77 ? -15.188 6.486 6.704 1.00 95.31 77 VAL A CA 1
ATOM 594 C C . VAL A 1 77 ? -16.696 6.698 6.540 1.00 95.31 77 VAL A C 1
ATOM 596 O O . VAL A 1 77 ? -17.387 6.851 7.542 1.00 95.31 77 VAL A O 1
ATOM 599 N N . GLY A 1 78 ? -17.211 6.635 5.305 1.00 96.62 78 GLY A N 1
ATOM 600 C CA . GLY A 1 78 ? -18.647 6.713 5.009 1.00 96.62 78 GLY A CA 1
ATOM 601 C C . GLY A 1 78 ? -19.447 5.607 5.684 1.00 96.62 78 GLY A C 1
ATOM 602 O O . GLY A 1 78 ? -20.415 5.888 6.380 1.00 96.62 78 GLY A O 1
ATOM 603 N N . GLU A 1 79 ? -19.001 4.360 5.539 1.00 94.38 79 GLU A N 1
ATOM 604 C CA . GLU A 1 79 ? -19.588 3.195 6.214 1.00 94.38 79 GLU A CA 1
ATOM 605 C C . GLU A 1 79 ? -19.625 3.391 7.734 1.00 94.38 79 GLU A C 1
ATOM 607 O O . GLU A 1 79 ? -20.693 3.319 8.330 1.00 94.38 79 GLU A O 1
ATOM 612 N N . ALA A 1 80 ? -18.492 3.754 8.342 1.00 94.12 80 ALA A N 1
ATOM 613 C CA . ALA A 1 80 ? -18.412 3.957 9.787 1.00 94.12 80 ALA A CA 1
ATOM 614 C C . ALA A 1 80 ? -19.315 5.099 10.290 1.00 94.12 80 ALA A C 1
ATOM 616 O O . ALA A 1 80 ? -19.814 5.046 11.408 1.00 94.12 80 ALA A O 1
ATOM 617 N N . ARG A 1 81 ? -19.525 6.153 9.490 1.00 96.19 81 ARG A N 1
ATOM 618 C CA . ARG A 1 81 ? -20.449 7.245 9.843 1.00 96.19 81 ARG A CA 1
ATOM 619 C C . ARG A 1 81 ? -21.907 6.837 9.692 1.00 96.19 81 ARG A C 1
ATOM 621 O O . ARG A 1 81 ? -22.719 7.220 10.532 1.00 96.19 81 ARG A O 1
ATOM 628 N N . ASN A 1 82 ? -22.220 6.044 8.674 1.00 95.19 82 ASN A N 1
ATOM 629 C CA . ASN A 1 82 ? -23.561 5.515 8.469 1.00 95.19 82 ASN A CA 1
ATOM 630 C C . ASN A 1 82 ? -23.971 4.559 9.598 1.00 95.19 82 ASN A C 1
ATOM 632 O O . ASN A 1 82 ? -25.133 4.586 9.998 1.00 95.19 82 ASN A O 1
ATOM 636 N N . ASP A 1 83 ? -23.033 3.786 10.155 1.00 93.94 83 ASP A N 1
ATOM 637 C CA . ASP A 1 83 ? -23.272 2.946 11.340 1.00 93.94 83 ASP A CA 1
ATOM 638 C C . ASP A 1 83 ? -23.710 3.785 12.561 1.00 93.94 83 ASP A C 1
ATOM 640 O O . ASP A 1 83 ? -24.548 3.352 13.351 1.00 93.94 83 ASP A O 1
ATOM 644 N N . ASP A 1 84 ? -23.227 5.030 12.663 1.00 94.69 84 ASP A N 1
ATOM 645 C CA . ASP A 1 84 ? -23.642 6.020 13.670 1.00 94.69 84 ASP A CA 1
ATOM 646 C C . ASP A 1 84 ? -24.918 6.805 13.278 1.00 94.69 84 ASP A C 1
ATOM 648 O O . ASP A 1 84 ? -25.298 7.762 13.962 1.00 94.69 84 ASP A O 1
ATOM 652 N N . GLY A 1 85 ? -25.558 6.472 12.152 1.00 93.44 85 GLY A N 1
ATOM 653 C CA . GLY A 1 85 ? -26.719 7.189 11.612 1.00 93.44 85 GLY A CA 1
ATOM 654 C C . GLY A 1 85 ? -26.404 8.583 11.052 1.00 93.44 85 GLY A C 1
ATOM 655 O O . GLY A 1 85 ? -27.300 9.422 10.948 1.00 93.44 85 GLY A O 1
ATOM 656 N N . LYS A 1 86 ? -25.140 8.861 10.715 1.00 90.62 86 LYS A N 1
ATOM 657 C CA . LYS A 1 86 ? -24.677 10.149 10.175 1.00 90.62 86 LYS A CA 1
ATOM 658 C C . LYS A 1 86 ? -24.304 10.007 8.704 1.00 90.62 86 LYS A C 1
ATOM 660 O O . LYS A 1 86 ? -23.764 8.985 8.303 1.00 90.62 86 LYS A O 1
ATOM 665 N N . SER A 1 87 ? -24.530 11.055 7.914 1.00 86.06 87 SER A N 1
ATOM 66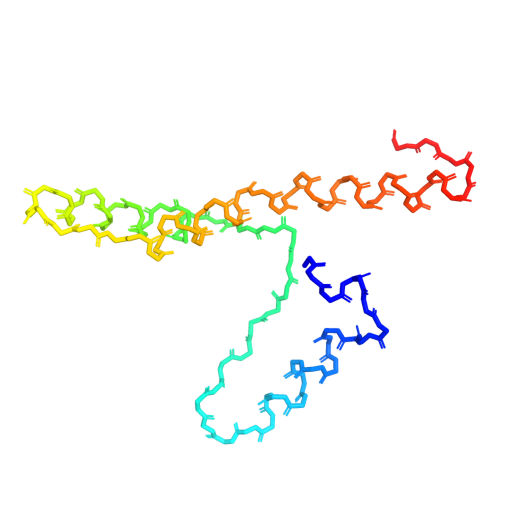6 C CA . SER A 1 87 ? -23.998 11.124 6.551 1.00 86.06 87 SER A CA 1
ATOM 667 C C . SER A 1 87 ? -22.512 11.487 6.552 1.00 86.06 87 SER A C 1
ATOM 669 O O . SER A 1 87 ? -22.019 12.113 7.500 1.00 86.06 87 SER A O 1
ATOM 671 N N . LEU A 1 88 ? -21.822 11.119 5.469 1.00 69.62 88 LEU A N 1
ATOM 672 C CA . LEU A 1 88 ? -20.513 11.679 5.135 1.00 69.62 88 LEU A CA 1
ATOM 673 C C . LEU A 1 88 ? -20.643 13.032 4.435 1.00 69.62 88 LEU A C 1
ATOM 675 O O . LEU A 1 88 ? -21.565 13.156 3.598 1.00 69.62 88 LEU A O 1
#

Foldseek 3Di:
DVCVVDPDDPVVVLVVVVPDPDDDDRDDDDLADDDDCLLPVLVVVQVVCVVVVHHDVVSVVSNVVRVCRNVVVVVVVQVVQVVVVHGD

Secondary structure (DSSP, 8-state):
-GGGGTT--HHHHHHHHHTSSSS-------SS--SSHHHHHHHHHHHHHHHTT---HHHHHHHHHHHHHHHHHHHHHHHHHHHTT---